Protein AF-A0A925TFM3-F1 (afdb_monomer)

Secondary structure (DSSP, 8-state):
--------HHHHHHHHTS-TTS-HHHHHHHS------------THHHHT--------SSPPPPGGG-SEEEEE-TTS-EEEEE-PPP-SS-HHHHHHHHHHHHHT--GGGEE-

pLDDT: mean 78.1, std 16.94, range [38.84, 98.19]

Radius of gyration: 25.66 Å; Cα contacts (8 Å, |Δi|>4): 60; chains: 1; bounding box: 33×41×68 Å

Mean predicted aligned error: 17.6 Å

Foldseek 3Di:
DDDDDDDDPVVVVVVVVQDCPPDPVSVVVPVDDDDDDDDPPPDPVVVVVPDPPDPDDPDDDDDPVPDAWDKDQDPVRAIEIDGNDDDPPPCVVVVVLVVVCVVVVHDSVRYYD

Sequence (113 aa):
MSTALQFPIALEDAFQRNDLSTSRRNFLKASGALVVSLGTFFGTEALAAAGAEKPAGPYTDPDFRQLDTWIVIHPDNTATFFVGKTDGGQGTGTAFRQMMCDELDIAYDKTSL

Solvent-accessible surface area (backbone atoms only — not comparable to full-atom values): 7674 Å² total; per-residue (Å²): 135,83,85,71,86,81,72,60,66,75,57,55,54,54,53,71,72,51,71,62,86,80,40,75,69,50,34,64,69,66,71,69,77,87,87,82,82,86,74,86,77,78,65,64,66,69,68,67,66,71,61,74,87,66,80,83,58,104,60,82,82,73,62,72,93,75,63,55,65,54,75,47,80,46,97,85,75,32,37,41,47,45,68,70,70,85,64,91,80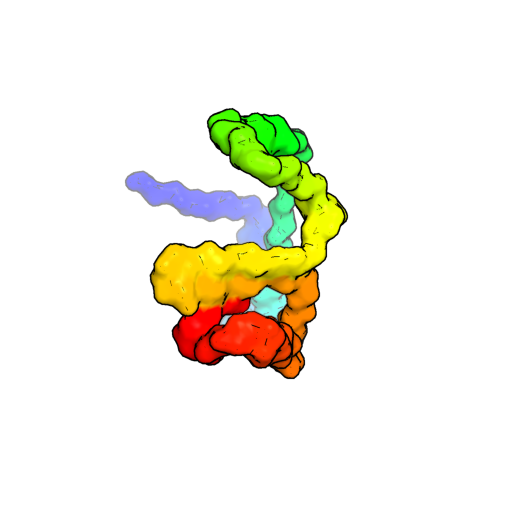,83,53,54,63,60,55,52,52,50,55,51,23,65,76,66,76,42,62,69,91,45,49,47,112

Structure (mmCIF, N/CA/C/O backbone):
data_AF-A0A925TFM3-F1
#
_entry.id   AF-A0A925TFM3-F1
#
loop_
_atom_site.group_PDB
_atom_site.id
_atom_site.type_symbol
_atom_site.label_atom_id
_atom_site.label_alt_id
_atom_site.label_comp_id
_atom_site.label_asym_id
_atom_site.label_entity_id
_atom_site.label_seq_id
_atom_site.pdbx_PDB_ins_code
_atom_site.Cartn_x
_atom_site.Cartn_y
_atom_site.Cartn_z
_atom_site.occupancy
_atom_site.B_iso_or_equiv
_atom_site.auth_seq_id
_atom_site.auth_comp_id
_atom_site.auth_asym_id
_atom_site.auth_atom_id
_atom_site.pdbx_PDB_model_num
ATOM 1 N N . MET A 1 1 ? -2.492 27.691 -36.227 1.00 38.84 1 MET A N 1
ATOM 2 C CA . MET A 1 1 ? -1.063 27.615 -36.593 1.00 38.84 1 MET A CA 1
ATOM 3 C C . MET A 1 1 ? -0.533 26.304 -36.041 1.00 38.84 1 MET A C 1
ATOM 5 O O . MET A 1 1 ? -0.513 26.153 -34.830 1.00 38.84 1 MET A O 1
ATOM 9 N N . SER A 1 2 ? -0.268 25.323 -36.905 1.00 40.22 2 SER A N 1
ATOM 10 C CA . SER A 1 2 ? 0.168 23.982 -36.495 1.00 40.22 2 SER A CA 1
ATOM 11 C C . SER A 1 2 ? 1.690 23.940 -36.520 1.00 40.22 2 SER A C 1
ATOM 13 O O . SER A 1 2 ? 2.278 23.974 -37.598 1.00 40.22 2 SER A O 1
ATOM 15 N N . THR A 1 3 ? 2.330 23.911 -35.354 1.00 46.50 3 THR A N 1
ATOM 16 C CA . THR A 1 3 ? 3.775 23.685 -35.250 1.00 46.50 3 THR A CA 1
ATOM 17 C C . THR A 1 3 ? 4.032 22.211 -35.535 1.00 46.50 3 THR A C 1
ATOM 19 O O . THR A 1 3 ? 3.805 21.361 -34.677 1.00 46.50 3 THR A O 1
ATOM 22 N N . ALA A 1 4 ? 4.440 21.890 -36.762 1.00 56.91 4 ALA A N 1
ATOM 23 C CA . ALA A 1 4 ? 4.965 20.566 -37.064 1.00 56.91 4 ALA A CA 1
ATOM 24 C C . ALA A 1 4 ? 6.287 20.380 -36.303 1.00 56.91 4 ALA A C 1
ATOM 26 O O . ALA A 1 4 ? 7.102 21.301 -36.233 1.00 56.91 4 ALA A O 1
ATOM 27 N N . LEU A 1 5 ? 6.481 19.205 -35.705 1.00 60.31 5 LEU A N 1
ATOM 28 C CA . LEU A 1 5 ? 7.763 18.816 -35.125 1.00 60.31 5 LEU A CA 1
ATOM 29 C C . LEU A 1 5 ? 8.787 18.762 -36.264 1.00 60.31 5 LEU A C 1
ATOM 31 O O . LEU A 1 5 ? 8.733 17.859 -37.094 1.00 60.31 5 LEU A O 1
ATOM 35 N N . GLN A 1 6 ? 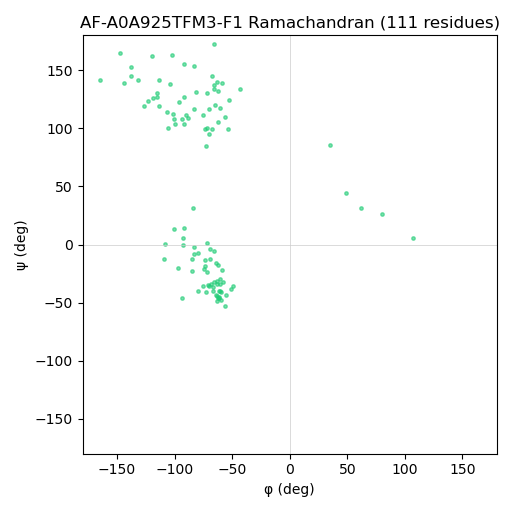9.674 19.755 -36.335 1.00 69.06 6 GLN A N 1
ATOM 36 C CA . GLN A 1 6 ? 10.754 19.766 -37.316 1.00 69.06 6 GLN A CA 1
ATOM 37 C C . GLN A 1 6 ? 11.820 18.771 -36.857 1.00 69.06 6 GLN A C 1
ATOM 39 O O . GLN A 1 6 ? 12.481 18.988 -35.838 1.00 69.06 6 GLN A O 1
ATOM 44 N N . PHE A 1 7 ? 11.971 17.669 -37.587 1.00 70.38 7 PHE A N 1
ATOM 45 C CA . PHE A 1 7 ? 13.008 16.690 -37.298 1.00 70.38 7 PHE A CA 1
ATOM 46 C C . PHE A 1 7 ? 14.347 17.127 -37.921 1.00 70.38 7 PHE A C 1
ATOM 48 O O . PHE A 1 7 ? 14.374 17.879 -38.895 1.00 70.38 7 PHE A O 1
ATOM 55 N N . PRO A 1 8 ? 15.492 16.696 -37.367 1.00 80.44 8 PRO A N 1
ATOM 56 C CA . PRO A 1 8 ? 16.783 16.898 -38.016 1.00 80.44 8 PRO A CA 1
ATOM 57 C C . PRO A 1 8 ? 16.838 16.146 -39.356 1.00 80.44 8 PRO A C 1
ATOM 59 O O . PRO A 1 8 ? 16.438 14.986 -39.415 1.00 80.44 8 PRO A O 1
ATOM 62 N N . ILE A 1 9 ? 17.426 16.755 -40.391 1.00 75.31 9 ILE A N 1
ATOM 63 C CA . ILE A 1 9 ? 17.531 16.195 -41.760 1.00 75.31 9 ILE A CA 1
ATOM 64 C C . ILE A 1 9 ? 18.102 14.767 -41.768 1.00 75.31 9 ILE A C 1
ATOM 66 O O . ILE A 1 9 ? 17.618 13.892 -42.478 1.00 75.31 9 ILE A O 1
ATOM 70 N N . ALA A 1 10 ? 19.083 14.484 -40.907 1.00 73.00 10 ALA A N 1
ATOM 71 C CA . ALA A 1 10 ? 19.672 13.149 -40.791 1.00 73.00 10 ALA A CA 1
ATOM 72 C C . ALA A 1 10 ? 18.659 12.061 -40.375 1.00 73.00 10 ALA A C 1
ATOM 74 O O . ALA A 1 10 ? 18.820 10.894 -40.740 1.00 73.00 10 ALA A O 1
ATOM 75 N N . LEU A 1 11 ? 17.632 12.435 -39.607 1.00 68.50 11 LEU A N 1
ATOM 76 C CA . LEU A 1 11 ? 16.560 11.545 -39.168 1.00 68.50 11 LEU A CA 1
ATOM 77 C C . LEU A 1 11 ? 15.525 11.342 -40.282 1.00 68.50 11 LEU A C 1
ATOM 79 O O . LEU A 1 11 ? 15.084 10.218 -40.514 1.00 68.50 11 LEU A O 1
ATOM 83 N N . GLU A 1 12 ? 15.200 12.404 -41.017 1.00 73.81 12 GLU A N 1
ATOM 84 C CA . GLU A 1 12 ? 14.313 12.355 -42.186 1.00 73.81 12 GLU A CA 1
ATOM 85 C C . GLU A 1 12 ? 14.899 11.452 -43.286 1.00 73.81 12 GLU A C 1
ATOM 87 O O . GLU A 1 12 ? 14.222 10.540 -43.770 1.00 73.81 12 GLU A O 1
ATOM 92 N N . ASP A 1 13 ? 16.195 11.593 -43.575 1.00 75.31 13 ASP A N 1
ATOM 93 C CA . ASP A 1 13 ? 16.930 10.738 -44.513 1.00 75.31 13 ASP A CA 1
ATOM 94 C C . ASP A 1 13 ? 16.993 9.274 -44.054 1.00 75.31 13 ASP A C 1
ATOM 96 O O . ASP A 1 13 ? 17.042 8.348 -44.867 1.00 75.31 13 ASP A O 1
ATOM 100 N N . ALA A 1 14 ? 17.058 9.021 -42.743 1.00 68.88 14 ALA A N 1
ATOM 101 C CA . ALA A 1 14 ? 17.068 7.663 -42.199 1.00 68.88 14 ALA A CA 1
ATOM 102 C C . ALA A 1 14 ? 15.702 6.974 -42.342 1.00 68.88 14 ALA A C 1
ATOM 104 O O . ALA A 1 14 ? 15.652 5.768 -42.604 1.00 68.88 14 ALA A O 1
ATOM 105 N N . PHE A 1 15 ? 14.608 7.730 -42.219 1.00 66.12 15 PHE A N 1
ATOM 106 C CA . PHE A 1 15 ? 13.261 7.221 -42.464 1.00 66.12 15 PHE A CA 1
ATOM 107 C C . PHE A 1 15 ? 12.990 6.998 -43.953 1.00 66.12 15 PHE A C 1
ATOM 109 O O . PHE A 1 15 ? 12.454 5.953 -44.308 1.00 66.12 15 PHE A O 1
ATOM 116 N N . GLN A 1 16 ? 13.427 7.903 -44.836 1.00 71.38 16 GLN A N 1
ATOM 117 C CA . GLN A 1 16 ? 13.259 7.731 -46.286 1.00 71.38 16 GLN A CA 1
ATOM 118 C C . GLN A 1 16 ? 14.050 6.548 -46.861 1.00 71.38 16 GLN A C 1
ATOM 120 O O . GLN A 1 16 ? 13.600 5.910 -47.809 1.00 71.38 16 GLN A O 1
ATOM 125 N N . ARG A 1 17 ? 15.217 6.220 -46.290 1.00 68.88 17 ARG A N 1
ATOM 126 C CA . ARG A 1 17 ? 16.042 5.080 -46.736 1.00 68.88 17 ARG A CA 1
ATOM 127 C C . ARG A 1 17 ? 15.483 3.710 -46.342 1.00 68.88 17 ARG A C 1
ATOM 129 O O . ARG A 1 17 ? 15.900 2.709 -46.922 1.00 68.88 17 ARG A O 1
ATOM 136 N N . ASN A 1 18 ? 14.576 3.641 -45.368 1.00 64.69 18 ASN A N 1
ATOM 137 C CA . ASN A 1 18 ? 13.999 2.386 -44.893 1.00 64.69 18 ASN A CA 1
ATOM 138 C C . ASN A 1 18 ? 12.562 2.231 -45.399 1.00 64.69 18 ASN A C 1
ATOM 140 O O . ASN A 1 18 ? 11.628 2.773 -44.816 1.00 64.69 18 ASN A O 1
ATOM 144 N N . ASP A 1 19 ? 12.369 1.438 -46.453 1.00 63.72 19 ASP A N 1
ATOM 145 C CA . ASP A 1 19 ? 11.028 1.061 -46.899 1.00 63.72 19 ASP A CA 1
ATOM 146 C C . ASP A 1 19 ? 10.393 0.069 -45.903 1.00 63.72 19 ASP A C 1
ATOM 148 O O . ASP A 1 19 ? 10.689 -1.133 -45.876 1.00 63.72 19 ASP A O 1
ATOM 152 N N . LEU A 1 20 ? 9.526 0.604 -45.041 1.00 61.16 20 LEU A N 1
ATOM 153 C CA . LEU A 1 20 ? 8.810 -0.126 -43.993 1.00 61.16 20 LEU A CA 1
ATOM 154 C C . LEU A 1 20 ? 7.752 -1.092 -44.556 1.00 61.16 20 LEU A C 1
ATOM 156 O O . LEU A 1 20 ? 7.246 -1.935 -43.813 1.00 61.16 20 LEU A O 1
ATOM 160 N N . SER A 1 21 ? 7.413 -0.990 -45.847 1.00 62.84 21 SER A N 1
ATOM 161 C CA . SER A 1 21 ? 6.255 -1.670 -46.440 1.00 62.84 21 SER A CA 1
ATOM 162 C C . SER A 1 21 ? 6.510 -3.113 -46.894 1.00 62.84 21 SER A C 1
ATOM 164 O O . SER A 1 21 ? 5.556 -3.850 -47.131 1.00 62.84 21 SER A O 1
ATOM 166 N N . THR A 1 22 ? 7.769 -3.567 -46.961 1.00 64.81 22 THR A N 1
ATOM 167 C CA . THR A 1 22 ? 8.091 -4.808 -47.697 1.00 64.81 22 THR A CA 1
ATOM 168 C C . THR A 1 22 ? 8.492 -6.016 -46.822 1.00 64.81 22 THR A C 1
ATOM 170 O O . THR A 1 22 ? 8.490 -7.149 -47.302 1.00 64.81 22 THR A O 1
ATOM 173 N N . SER A 1 23 ? 8.785 -5.879 -45.515 1.00 70.62 23 SER A N 1
ATOM 174 C CA . SER A 1 23 ? 9.064 -7.061 -44.661 1.00 70.62 23 SER A CA 1
ATOM 175 C C . SER A 1 23 ? 9.015 -6.806 -43.148 1.00 70.62 23 SER A C 1
ATOM 177 O O . SER A 1 23 ? 9.595 -5.835 -42.664 1.00 70.62 23 SER A O 1
ATOM 179 N N . ARG A 1 24 ? 8.473 -7.771 -42.375 1.00 72.06 24 ARG A N 1
ATOM 180 C CA . ARG A 1 24 ? 8.529 -7.814 -40.890 1.00 72.06 24 ARG A CA 1
ATOM 181 C C . ARG A 1 24 ? 9.945 -7.608 -40.340 1.00 72.06 24 ARG A C 1
ATOM 183 O O . ARG A 1 24 ? 10.121 -6.987 -39.300 1.00 72.06 24 ARG A O 1
ATOM 190 N N . ARG A 1 25 ? 10.966 -8.114 -41.041 1.00 74.50 25 ARG A N 1
ATOM 191 C CA . ARG A 1 25 ? 12.377 -7.961 -40.653 1.00 74.50 25 ARG A CA 1
ATOM 192 C C . ARG A 1 25 ? 12.837 -6.506 -40.735 1.00 74.50 25 ARG A C 1
ATOM 194 O O . ARG A 1 25 ? 13.593 -6.068 -39.877 1.00 74.50 25 ARG A O 1
ATOM 201 N N . ASN A 1 26 ? 12.407 -5.777 -41.761 1.00 71.00 26 ASN A N 1
ATOM 202 C CA . ASN A 1 26 ? 12.774 -4.373 -41.940 1.00 71.00 26 ASN A CA 1
ATOM 203 C C . ASN A 1 26 ? 11.996 -3.486 -40.969 1.00 71.00 26 ASN A C 1
ATOM 205 O O . ASN A 1 26 ? 12.582 -2.578 -40.392 1.00 71.00 26 ASN A O 1
ATOM 209 N N . PHE A 1 27 ? 10.732 -3.832 -40.698 1.00 70.81 27 PHE A N 1
ATOM 210 C CA . PHE A 1 27 ? 9.955 -3.201 -39.637 1.00 70.81 27 PHE A CA 1
ATOM 211 C C . PHE A 1 27 ? 10.663 -3.317 -38.282 1.00 70.81 27 PHE A C 1
ATOM 213 O O . PHE A 1 27 ? 10.947 -2.295 -37.679 1.00 70.81 27 PHE A O 1
ATOM 220 N N . LEU A 1 28 ? 11.062 -4.521 -37.852 1.00 74.56 28 LEU A N 1
ATOM 221 C CA . LEU A 1 28 ? 11.751 -4.712 -36.565 1.00 74.56 28 LEU A CA 1
ATOM 222 C C . LEU A 1 28 ? 13.116 -4.011 -36.481 1.00 74.56 28 LEU A C 1
ATOM 224 O O . LEU A 1 28 ? 13.517 -3.579 -35.405 1.00 74.56 28 LEU A O 1
ATOM 228 N N . LYS A 1 29 ? 13.833 -3.888 -37.606 1.00 69.94 29 LYS A N 1
ATOM 229 C CA . LYS A 1 29 ? 15.086 -3.119 -37.676 1.00 69.94 29 LYS A CA 1
ATOM 230 C C . LYS A 1 29 ? 14.863 -1.615 -37.510 1.00 69.94 29 LYS A C 1
ATOM 232 O O . LYS A 1 29 ? 15.731 -0.945 -36.967 1.00 69.94 29 LYS A O 1
ATOM 237 N N . ALA A 1 30 ? 13.741 -1.097 -38.002 1.00 68.81 30 ALA A N 1
ATOM 238 C CA . ALA A 1 30 ? 13.439 0.331 -38.011 1.00 68.81 30 ALA A CA 1
ATOM 239 C C . ALA A 1 30 ? 12.552 0.783 -36.835 1.00 68.81 30 ALA A C 1
ATOM 241 O O . ALA A 1 30 ? 12.542 1.962 -36.500 1.00 68.81 30 ALA A O 1
ATOM 242 N N . SER A 1 31 ? 11.815 -0.129 -36.195 1.00 68.50 31 SER A N 1
ATOM 243 C CA . SER A 1 31 ? 10.828 0.184 -35.153 1.00 68.50 31 SER A CA 1
ATOM 244 C C . SER A 1 31 ? 11.426 0.366 -33.754 1.00 68.50 31 SER A C 1
ATOM 246 O O . SER A 1 31 ? 10.687 0.627 -32.809 1.00 68.50 31 SER A O 1
ATOM 248 N N . GLY A 1 32 ? 12.738 0.190 -33.589 1.00 66.25 32 GLY A N 1
ATOM 249 C CA . GLY A 1 32 ? 13.432 0.416 -32.323 1.00 66.25 32 GLY A CA 1
ATOM 250 C C . GLY A 1 32 ? 14.114 1.778 -32.311 1.00 66.25 32 GLY A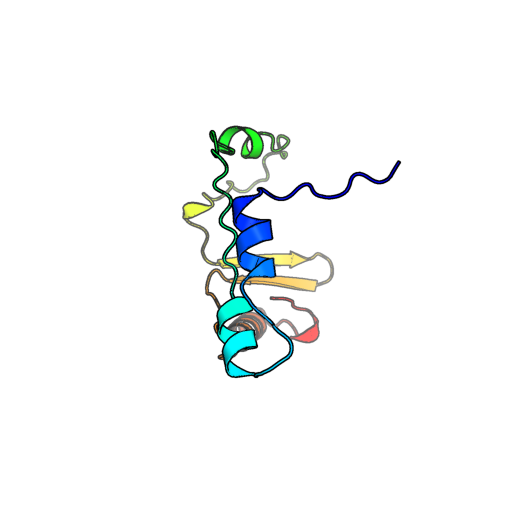 C 1
ATOM 251 O O . GLY A 1 32 ? 15.177 1.929 -32.904 1.00 66.25 32 GLY A O 1
ATOM 252 N N . ALA A 1 33 ? 13.538 2.755 -31.614 1.00 71.44 33 ALA A N 1
ATOM 253 C CA . ALA A 1 33 ? 14.195 4.027 -31.328 1.00 71.44 33 ALA A CA 1
ATOM 254 C C . ALA A 1 33 ? 14.329 4.200 -29.811 1.00 71.44 33 ALA A C 1
ATOM 256 O O . ALA A 1 33 ? 13.344 4.106 -29.081 1.00 71.44 33 ALA A O 1
ATOM 257 N N . LEU A 1 34 ? 15.553 4.450 -29.342 1.00 65.75 34 LEU A N 1
ATOM 258 C CA . LEU A 1 34 ? 15.834 4.811 -27.956 1.00 65.75 34 LEU A CA 1
ATOM 259 C C . LEU A 1 34 ? 16.027 6.327 -27.889 1.00 65.75 34 LEU A C 1
ATOM 261 O O . LEU A 1 34 ? 17.039 6.849 -28.354 1.00 65.75 34 LEU A O 1
ATOM 265 N N . VAL A 1 35 ? 15.053 7.032 -27.318 1.00 71.75 35 VAL A N 1
ATOM 266 C CA . VAL A 1 35 ? 15.173 8.464 -27.026 1.00 71.75 35 VAL A CA 1
ATOM 267 C C . VAL A 1 35 ? 15.740 8.606 -25.618 1.00 71.75 35 VAL A C 1
ATOM 269 O O . VAL A 1 35 ? 15.072 8.265 -24.646 1.00 71.75 35 VAL A O 1
ATOM 272 N N . VAL A 1 36 ? 16.979 9.091 -25.508 1.00 68.25 36 VAL A N 1
ATOM 273 C CA . VAL A 1 36 ? 17.609 9.410 -24.219 1.00 68.25 36 VAL A CA 1
ATOM 274 C C . VAL A 1 36 ? 17.656 10.924 -24.068 1.00 68.25 36 VAL A C 1
ATOM 276 O O . VAL A 1 36 ? 18.359 11.609 -24.808 1.00 68.25 36 VAL A O 1
ATOM 279 N N . SER A 1 37 ? 16.915 11.451 -23.099 1.00 70.81 37 SER A N 1
ATOM 280 C CA . SER A 1 37 ? 16.985 12.857 -22.705 1.00 70.81 37 SER A CA 1
ATOM 281 C C . SER A 1 37 ? 17.819 12.968 -21.433 1.00 70.81 37 SER A C 1
ATOM 283 O O . SER A 1 37 ? 17.404 12.494 -20.379 1.00 70.81 37 SER A O 1
ATOM 285 N N . LEU A 1 38 ? 18.998 13.588 -21.519 1.00 68.88 38 LEU A N 1
ATOM 286 C CA . LEU A 1 38 ? 19.780 13.951 -20.340 1.00 68.88 38 LEU A CA 1
ATOM 287 C C . LEU A 1 38 ? 19.400 15.373 -19.932 1.00 68.88 38 LEU A C 1
ATOM 289 O O . LEU A 1 38 ? 19.817 16.342 -20.562 1.00 68.88 38 LEU A O 1
ATOM 293 N N . GLY A 1 39 ? 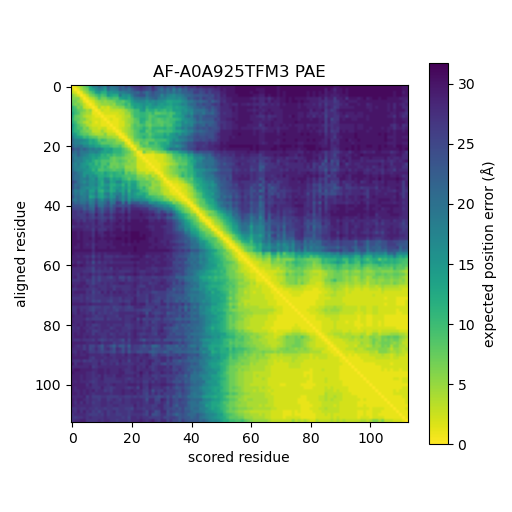18.594 15.492 -18.881 1.00 66.19 39 GLY A N 1
ATOM 294 C CA . GLY A 1 39 ? 18.437 16.750 -18.162 1.00 66.19 39 GLY A CA 1
ATOM 295 C C . GLY A 1 39 ? 19.598 16.925 -17.187 1.00 66.19 39 GLY A C 1
ATOM 296 O O . GLY A 1 39 ? 19.912 16.014 -16.422 1.00 66.19 39 GLY A O 1
ATOM 297 N N . THR A 1 40 ? 20.241 18.091 -17.188 1.00 55.91 40 THR A N 1
ATOM 298 C CA . THR A 1 40 ? 21.099 18.502 -16.073 1.00 55.91 40 THR A CA 1
ATOM 299 C C . THR A 1 40 ? 20.217 18.751 -14.855 1.00 55.91 40 THR A C 1
ATOM 301 O O . THR A 1 40 ? 19.597 19.808 -14.735 1.00 55.91 40 THR A O 1
ATOM 304 N N . PHE A 1 41 ? 20.150 17.776 -13.953 1.00 56.84 41 PHE A N 1
ATOM 305 C CA . PHE A 1 41 ? 19.604 17.962 -12.616 1.00 56.84 41 PHE A CA 1
ATOM 306 C C . PHE A 1 41 ? 20.606 18.781 -11.796 1.00 56.84 41 PHE A C 1
ATOM 308 O O . PHE A 1 41 ? 21.441 18.232 -11.081 1.00 56.84 41 PHE A O 1
ATOM 315 N N . PHE A 1 42 ? 20.552 20.109 -11.900 1.00 56.72 42 PHE A N 1
ATOM 316 C CA . PHE A 1 42 ? 21.099 20.946 -10.837 1.00 56.72 42 PHE A CA 1
ATOM 317 C C . PHE A 1 42 ? 20.168 20.800 -9.631 1.00 56.72 42 PHE A C 1
ATOM 319 O O . PHE A 1 42 ? 19.114 21.423 -9.582 1.00 56.72 42 PHE A O 1
ATOM 326 N N . GLY A 1 43 ? 20.538 19.885 -8.732 1.00 56.09 43 GLY A N 1
ATOM 327 C CA . GLY A 1 43 ? 20.072 19.767 -7.349 1.00 56.09 43 GLY A CA 1
ATOM 328 C C . GLY A 1 43 ? 18.613 20.140 -7.088 1.00 56.09 43 GLY A C 1
ATOM 329 O O . GLY A 1 43 ? 18.321 21.238 -6.624 1.00 56.09 43 GLY A O 1
ATOM 330 N N . THR A 1 44 ? 17.694 19.193 -7.266 1.00 50.31 44 THR A N 1
ATOM 331 C CA . THR A 1 44 ? 16.317 19.315 -6.758 1.00 50.31 44 THR A CA 1
ATOM 332 C C . THR A 1 44 ? 16.223 19.189 -5.232 1.00 50.31 44 THR A C 1
ATOM 334 O O . THR A 1 44 ? 15.125 19.282 -4.690 1.00 50.31 44 THR A O 1
ATOM 337 N N . GLU A 1 45 ? 17.341 19.019 -4.514 1.00 52.47 45 GLU A N 1
ATOM 338 C CA . GLU A 1 45 ? 17.348 18.983 -3.044 1.00 52.47 45 GLU A CA 1
ATOM 339 C C . GLU A 1 45 ? 16.769 20.271 -2.434 1.00 52.47 45 GLU A C 1
ATOM 341 O O . GLU A 1 45 ? 16.059 20.213 -1.433 1.00 52.47 45 GLU A O 1
ATOM 346 N N . ALA A 1 46 ? 16.953 21.424 -3.088 1.00 50.41 46 ALA A N 1
ATOM 347 C CA . ALA A 1 46 ? 16.408 22.696 -2.612 1.00 50.41 46 ALA A CA 1
ATOM 348 C C . ALA A 1 46 ? 14.876 22.814 -2.757 1.00 50.41 46 ALA A C 1
ATOM 350 O O . ALA A 1 46 ? 14.253 23.566 -2.012 1.00 50.41 46 ALA A O 1
ATOM 351 N N . LEU A 1 47 ? 14.248 22.068 -3.675 1.00 49.31 47 LEU A N 1
ATOM 352 C CA . LEU A 1 47 ? 12.785 22.056 -3.827 1.00 49.31 47 LEU A CA 1
ATOM 353 C C . LEU A 1 47 ? 12.100 21.067 -2.873 1.00 49.31 47 LEU A C 1
ATOM 355 O O . LEU A 1 47 ? 10.939 21.271 -2.533 1.00 49.31 47 LEU A O 1
ATOM 359 N N . ALA A 1 48 ? 12.814 20.045 -2.390 1.00 50.59 48 ALA A N 1
ATOM 360 C CA . ALA A 1 48 ? 12.310 19.147 -1.348 1.00 50.59 48 ALA A CA 1
ATOM 361 C C . ALA A 1 48 ? 12.309 19.799 0.052 1.00 50.59 48 ALA A C 1
ATOM 363 O O . ALA A 1 48 ? 11.550 19.381 0.922 1.00 50.59 48 ALA A O 1
ATOM 364 N N . ALA A 1 49 ? 13.117 20.845 0.259 1.00 49.34 49 ALA A N 1
ATOM 365 C CA . ALA A 1 49 ? 13.205 21.580 1.522 1.00 49.34 49 ALA A CA 1
ATOM 366 C C . ALA A 1 49 ? 12.075 22.606 1.738 1.00 49.34 49 ALA A C 1
ATOM 368 O O . ALA A 1 49 ? 11.949 23.154 2.828 1.00 49.34 49 ALA A O 1
ATOM 369 N N . ALA A 1 50 ? 11.221 22.855 0.738 1.00 44.97 50 ALA A N 1
ATOM 370 C CA . ALA A 1 50 ? 10.046 23.722 0.873 1.00 44.97 50 ALA A CA 1
ATOM 371 C C . ALA A 1 50 ? 8.825 22.978 1.459 1.00 44.97 50 ALA A C 1
ATOM 373 O O . ALA A 1 50 ? 7.678 23.267 1.112 1.00 44.97 50 ALA A O 1
ATOM 374 N N . GLY A 1 51 ? 9.063 21.992 2.328 1.00 51.59 51 GLY A N 1
ATOM 375 C CA . GLY A 1 51 ? 8.019 21.400 3.152 1.00 51.59 51 GLY A CA 1
ATOM 376 C C . GLY A 1 51 ? 7.593 22.421 4.198 1.00 51.59 51 GLY A C 1
ATOM 377 O O . GLY A 1 51 ? 8.411 22.841 5.010 1.00 51.59 51 GLY A O 1
ATOM 378 N N . ALA A 1 52 ? 6.331 22.849 4.150 1.00 53.69 52 ALA A N 1
ATOM 379 C CA . ALA A 1 52 ? 5.722 23.670 5.1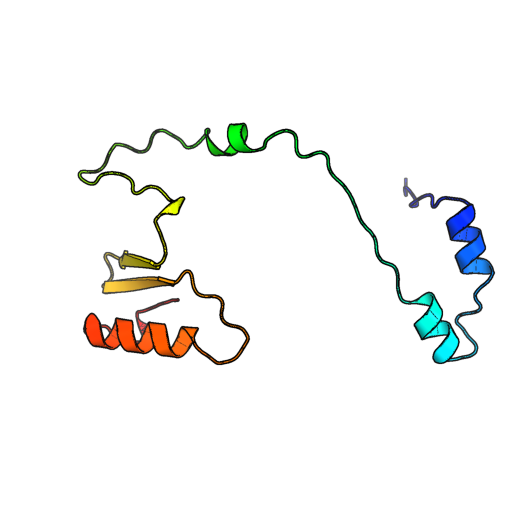90 1.00 53.69 52 ALA A CA 1
ATOM 380 C C . ALA A 1 52 ? 6.103 23.130 6.578 1.00 53.69 52 ALA A C 1
ATOM 382 O O . ALA A 1 52 ? 6.019 21.919 6.789 1.00 53.69 52 ALA A O 1
ATOM 383 N N . GLU A 1 53 ? 6.514 24.014 7.494 1.00 52.78 53 GLU A N 1
ATOM 384 C CA . GLU A 1 53 ? 6.783 23.664 8.890 1.00 52.78 53 GLU A CA 1
ATOM 385 C C . GLU A 1 53 ? 5.551 22.958 9.461 1.00 52.78 53 GLU A C 1
ATOM 387 O O . GLU A 1 53 ? 4.530 23.570 9.787 1.00 52.78 53 GLU A O 1
ATOM 392 N N . LYS A 1 54 ? 5.614 21.628 9.504 1.00 60.88 54 LYS A N 1
ATOM 393 C CA . LYS A 1 54 ? 4.582 20.813 10.120 1.00 60.88 54 LYS A CA 1
ATOM 394 C C . LYS A 1 54 ? 4.735 21.041 11.623 1.00 60.88 54 LYS A C 1
ATOM 396 O O . LYS A 1 54 ? 5.863 20.969 12.113 1.00 60.88 54 LYS A O 1
ATOM 401 N N . PRO A 1 55 ? 3.656 21.347 12.363 1.00 61.09 55 PRO A N 1
ATOM 402 C CA . PRO A 1 55 ? 3.756 21.477 13.808 1.00 61.09 55 PRO A CA 1
ATOM 403 C C . PRO A 1 55 ? 4.405 20.208 14.359 1.00 61.09 55 PRO A C 1
ATOM 405 O O . PRO A 1 55 ? 3.939 19.107 14.057 1.00 61.09 55 PRO A O 1
ATOM 408 N N . ALA A 1 56 ? 5.505 20.376 15.099 1.00 65.31 56 ALA A N 1
ATOM 409 C CA . ALA A 1 56 ? 6.253 19.269 15.672 1.00 65.31 56 ALA A CA 1
ATOM 410 C C . ALA A 1 56 ? 5.294 18.440 16.531 1.00 65.31 56 ALA A C 1
ATOM 412 O O . ALA A 1 56 ? 4.786 18.905 17.556 1.00 65.31 56 ALA A O 1
ATOM 413 N N . GLY A 1 57 ? 4.982 17.237 16.055 1.00 72.38 57 GLY A N 1
ATOM 414 C CA . GLY A 1 57 ? 4.203 16.281 16.818 1.00 72.38 57 GLY A CA 1
ATOM 415 C C . GLY A 1 57 ? 4.982 15.828 18.057 1.00 72.38 57 GLY A C 1
ATOM 416 O O . GLY A 1 57 ? 6.167 16.121 18.202 1.00 72.38 57 GLY A O 1
ATOM 417 N N . PRO A 1 58 ? 4.351 15.061 18.955 1.00 83.06 58 PRO A N 1
ATOM 418 C CA . PRO A 1 58 ? 5.030 14.509 20.130 1.00 83.06 58 PRO A CA 1
ATOM 419 C C . PRO A 1 58 ? 6.126 13.480 19.787 1.00 83.06 58 PRO A C 1
ATOM 421 O O . PRO A 1 58 ? 6.819 13.011 20.687 1.00 83.06 58 PRO A O 1
ATOM 424 N N . TYR A 1 59 ? 6.277 13.115 18.512 1.00 80.00 59 TYR A N 1
ATOM 425 C CA . TYR A 1 59 ? 7.236 12.131 18.025 1.00 80.00 59 TYR A CA 1
ATOM 426 C C . TYR A 1 59 ? 8.294 12.801 17.153 1.00 80.00 59 TYR A C 1
ATOM 428 O O . TYR A 1 59 ? 7.983 13.688 16.362 1.00 80.00 59 TYR A O 1
ATOM 436 N N . THR A 1 60 ? 9.539 12.349 17.292 1.00 82.75 60 THR A N 1
ATOM 437 C CA . THR A 1 60 ? 10.642 12.767 16.424 1.00 82.75 60 THR A CA 1
ATOM 438 C C . THR A 1 60 ? 10.393 12.281 15.003 1.00 82.75 60 THR A C 1
ATOM 440 O O . THR A 1 60 ? 10.085 11.103 14.808 1.00 82.75 60 THR A O 1
ATOM 443 N N . ASP A 1 61 ? 10.585 13.160 14.020 1.00 81.75 61 ASP A N 1
ATOM 444 C CA . ASP A 1 61 ? 10.558 12.758 12.618 1.00 81.75 61 ASP A CA 1
ATOM 445 C C . ASP A 1 61 ? 11.728 11.797 12.340 1.00 81.75 61 ASP A C 1
ATOM 447 O O . ASP A 1 61 ? 12.892 12.161 12.554 1.00 81.75 61 ASP A O 1
ATOM 451 N N . PRO A 1 62 ? 11.456 10.554 11.906 1.00 83.44 62 PRO A N 1
ATOM 452 C CA . PRO A 1 62 ? 12.508 9.600 11.595 1.00 83.44 62 PRO A CA 1
ATOM 453 C C . PRO A 1 62 ? 13.294 10.050 10.358 1.00 83.44 62 PRO A C 1
ATOM 455 O O . PRO A 1 62 ? 12.734 10.582 9.399 1.00 83.44 62 PRO A O 1
ATOM 458 N N . ASP A 1 63 ? 14.600 9.782 10.351 1.00 87.25 63 ASP A N 1
ATOM 459 C CA . ASP A 1 63 ? 15.420 9.927 9.149 1.00 87.25 63 ASP A CA 1
ATOM 460 C C . ASP A 1 63 ? 14.884 8.989 8.058 1.00 87.25 63 ASP A C 1
ATOM 462 O O . ASP A 1 63 ? 14.901 7.765 8.207 1.00 87.25 63 ASP A O 1
ATOM 466 N N . PHE A 1 64 ? 14.422 9.559 6.942 1.00 82.19 64 PHE A N 1
ATOM 467 C CA . PHE A 1 64 ? 13.843 8.803 5.830 1.00 82.19 64 PHE A CA 1
ATOM 468 C C . PHE A 1 64 ? 14.811 7.780 5.228 1.00 82.19 64 PHE A C 1
ATOM 470 O O . PHE A 1 64 ? 14.375 6.811 4.615 1.00 82.19 64 PHE A O 1
ATOM 477 N N . ARG A 1 65 ? 16.125 7.952 5.419 1.00 86.12 65 ARG A N 1
ATOM 478 C CA . ARG A 1 65 ? 17.145 6.994 4.967 1.00 86.12 65 ARG A CA 1
ATOM 479 C C . ARG A 1 65 ? 17.187 5.723 5.816 1.00 86.12 65 ARG A C 1
ATOM 481 O O . ARG A 1 65 ? 17.836 4.758 5.422 1.00 86.12 65 ARG A O 1
ATOM 488 N N . GLN A 1 66 ? 16.541 5.741 6.979 1.00 85.81 66 GLN A N 1
ATOM 489 C CA . GLN A 1 66 ? 16.471 4.635 7.935 1.00 85.81 66 GLN A CA 1
ATOM 490 C C . GLN A 1 66 ? 15.071 3.995 7.976 1.00 85.81 66 GLN A C 1
ATOM 492 O O . GLN A 1 66 ? 14.853 3.044 8.724 1.00 85.81 66 GLN A O 1
ATOM 497 N N . LEU A 1 67 ? 14.126 4.495 7.173 1.00 87.94 67 LEU A N 1
ATOM 498 C CA . LEU A 1 67 ? 12.773 3.958 7.046 1.00 87.94 67 LEU A CA 1
ATOM 499 C C . LEU A 1 67 ? 12.729 2.869 5.967 1.00 87.94 67 LEU A C 1
ATOM 501 O O . LEU A 1 67 ? 12.801 3.165 4.777 1.00 87.94 67 LEU A O 1
ATOM 505 N N . ASP A 1 68 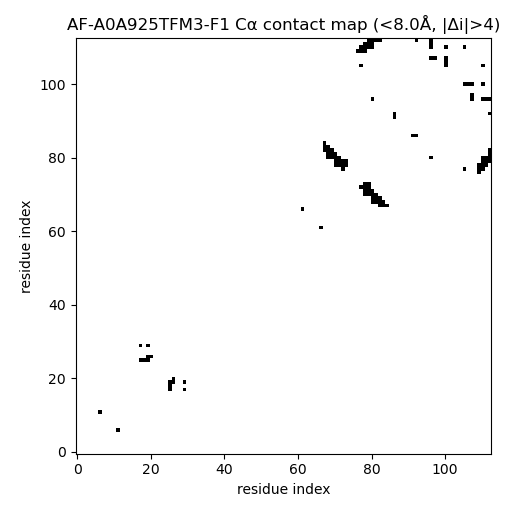? 12.580 1.613 6.388 1.00 89.88 68 ASP A N 1
ATOM 506 C CA . ASP A 1 68 ? 12.321 0.485 5.480 1.00 89.88 68 ASP A CA 1
ATOM 507 C C . ASP A 1 68 ? 10.817 0.206 5.328 1.00 89.88 68 ASP A C 1
ATOM 509 O O . ASP A 1 68 ? 10.315 0.054 4.219 1.00 89.88 68 ASP A O 1
ATOM 513 N N . THR A 1 69 ? 10.085 0.170 6.442 1.00 90.81 69 THR A N 1
ATOM 514 C CA . THR A 1 69 ? 8.671 -0.215 6.492 1.00 90.81 69 THR A CA 1
ATOM 515 C C . THR A 1 69 ? 7.949 0.628 7.544 1.00 90.81 69 THR A C 1
ATOM 517 O O . THR A 1 69 ? 8.497 0.873 8.620 1.00 90.81 69 THR A O 1
ATOM 520 N N . TRP A 1 70 ? 6.724 1.079 7.259 1.00 92.62 70 TRP A N 1
ATOM 521 C CA . TRP A 1 70 ? 5.890 1.811 8.220 1.00 92.62 70 TRP A CA 1
ATOM 522 C C . TRP A 1 70 ? 4.399 1.536 8.020 1.00 92.62 70 TRP A C 1
ATOM 524 O O . TRP A 1 70 ? 3.967 1.000 7.000 1.00 92.62 70 TRP A O 1
ATOM 534 N N . ILE A 1 71 ? 3.602 1.896 9.024 1.00 94.56 71 ILE A N 1
ATOM 535 C CA . ILE A 1 71 ? 2.160 1.651 9.063 1.00 94.56 71 ILE A CA 1
ATOM 536 C C . ILE A 1 71 ? 1.451 2.945 9.453 1.00 94.56 71 ILE A C 1
ATOM 538 O O . ILE A 1 71 ? 1.922 3.688 10.312 1.00 94.56 71 ILE A O 1
ATOM 542 N N . VAL A 1 72 ? 0.305 3.202 8.831 1.00 95.69 72 VAL A N 1
ATOM 543 C CA . VAL A 1 72 ? -0.626 4.264 9.212 1.00 95.69 72 VAL A CA 1
ATOM 544 C C . VAL A 1 72 ? -1.907 3.609 9.708 1.00 95.69 72 VAL A C 1
ATOM 546 O O . VAL A 1 72 ? -2.551 2.884 8.954 1.00 95.69 72 VAL A O 1
ATOM 549 N N . ILE A 1 73 ? -2.270 3.866 10.965 1.00 96.38 73 ILE A N 1
ATOM 550 C CA . ILE A 1 73 ? -3.556 3.460 11.542 1.00 96.38 73 ILE A CA 1
ATOM 551 C C . ILE A 1 73 ? -4.514 4.644 11.443 1.00 96.38 73 ILE A C 1
ATOM 553 O O . ILE A 1 73 ? -4.219 5.731 11.946 1.00 96.38 73 ILE A O 1
ATOM 557 N N . HIS A 1 74 ? -5.648 4.439 10.781 1.00 97.25 74 HIS A N 1
ATOM 558 C CA . HIS A 1 74 ? -6.633 5.485 10.536 1.00 97.25 74 HIS A CA 1
ATOM 559 C C . HIS A 1 74 ? -7.692 5.532 11.651 1.00 97.25 74 HIS A C 1
ATOM 561 O O . HIS A 1 74 ? -7.969 4.513 12.290 1.00 97.25 74 HIS A O 1
ATOM 567 N N . PRO A 1 75 ? -8.345 6.688 11.880 1.00 97.50 75 PRO A N 1
ATOM 568 C CA . PRO A 1 75 ? -9.394 6.819 12.898 1.00 97.50 75 PRO A CA 1
ATOM 569 C C . PRO A 1 75 ? -10.635 5.939 12.669 1.00 97.50 75 PRO A C 1
ATOM 571 O O . PRO A 1 75 ? -11.422 5.742 13.591 1.00 97.50 75 PRO A O 1
ATOM 574 N N . ASP A 1 76 ? -10.838 5.430 11.452 1.00 97.12 76 ASP A N 1
ATOM 575 C CA . ASP A 1 76 ? -11.969 4.581 11.060 1.00 97.12 76 ASP A CA 1
ATOM 576 C C . ASP A 1 76 ? -11.691 3.071 11.213 1.00 97.12 76 ASP A C 1
ATOM 578 O O . ASP A 1 76 ? -12.4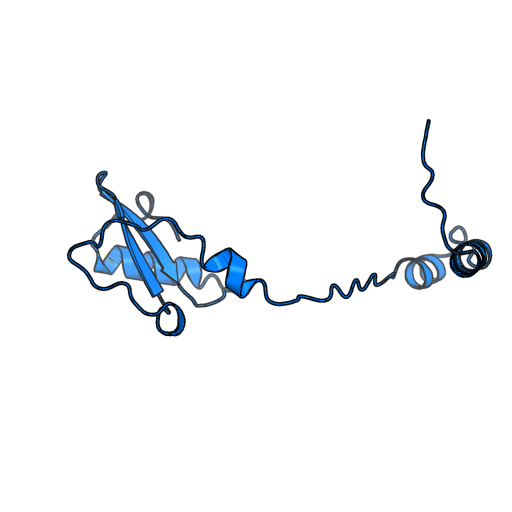62 2.238 10.729 1.00 97.12 76 ASP A O 1
ATOM 582 N N . ASN A 1 77 ? -10.624 2.710 11.937 1.00 95.81 77 ASN A N 1
ATOM 583 C CA . ASN A 1 77 ? -10.144 1.337 12.128 1.00 95.81 77 ASN A CA 1
ATOM 584 C C . ASN A 1 77 ? -9.722 0.643 10.822 1.00 95.81 77 ASN A C 1
ATOM 586 O O . ASN A 1 77 ? -9.858 -0.577 10.695 1.00 95.81 77 ASN A O 1
ATOM 590 N N . THR A 1 78 ? -9.226 1.413 9.853 1.00 98.06 78 THR A N 1
ATOM 591 C CA . THR A 1 78 ? -8.486 0.891 8.699 1.00 98.06 78 THR A CA 1
ATOM 592 C C . THR A 1 78 ? -6.985 1.108 8.882 1.00 98.06 78 THR A C 1
ATOM 594 O O . THR A 1 78 ? -6.555 1.899 9.727 1.00 98.06 78 THR A O 1
ATOM 597 N N . ALA A 1 79 ? -6.162 0.405 8.104 1.00 98.19 79 ALA A N 1
ATOM 598 C CA . ALA A 1 79 ? -4.71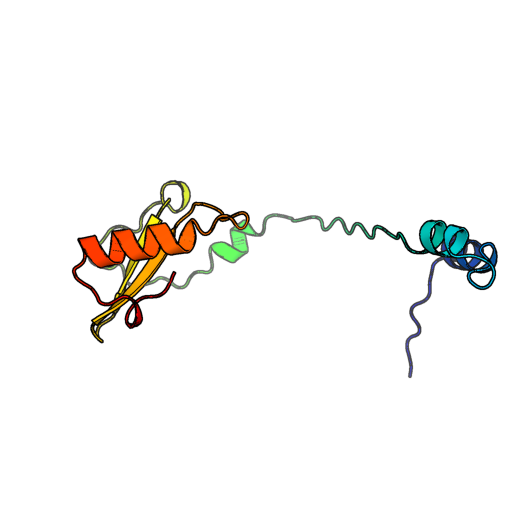3 0.593 8.135 1.00 98.19 79 ALA A CA 1
ATOM 599 C C . ALA A 1 79 ? -4.092 0.599 6.736 1.00 98.19 79 ALA A C 1
ATOM 601 O O . ALA A 1 79 ? -4.503 -0.146 5.850 1.00 98.19 79 ALA A O 1
ATOM 602 N N . THR A 1 80 ? -3.056 1.409 6.546 1.00 97.94 80 THR A N 1
ATOM 603 C CA . THR A 1 80 ? -2.227 1.381 5.338 1.00 97.94 80 THR A CA 1
ATOM 604 C C . THR A 1 80 ? -0.816 0.957 5.701 1.00 97.94 80 THR A C 1
ATOM 606 O O . THR A 1 80 ? -0.190 1.543 6.583 1.00 97.94 80 THR A O 1
ATOM 609 N N . PHE A 1 81 ? -0.318 -0.055 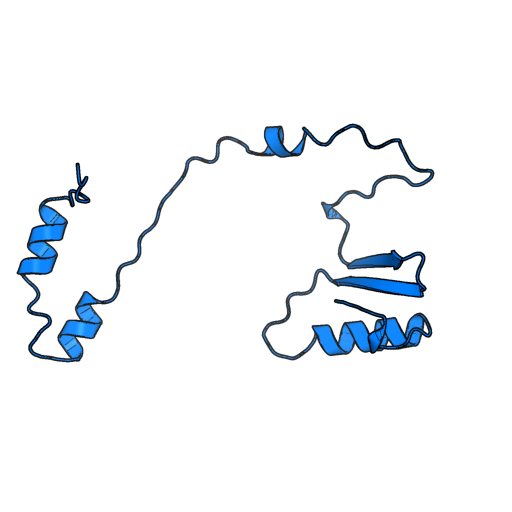5.007 1.00 96.25 81 PHE A N 1
ATOM 610 C CA . PHE A 1 81 ? 1.007 -0.621 5.186 1.00 96.25 81 PHE A CA 1
ATOM 611 C C . PHE A 1 81 ? 1.926 -0.152 4.063 1.00 96.25 81 PHE A C 1
ATOM 613 O O . PHE A 1 81 ? 1.531 -0.132 2.904 1.00 96.25 81 PHE A O 1
ATOM 620 N N . PHE A 1 82 ? 3.161 0.196 4.396 1.00 94.56 82 PHE A N 1
ATOM 621 C CA . PHE A 1 82 ? 4.174 0.606 3.434 1.00 94.56 82 PHE A CA 1
ATOM 622 C C . PHE A 1 82 ? 5.413 -0.243 3.646 1.00 94.56 82 PHE A C 1
ATOM 624 O O . PHE A 1 82 ? 5.993 -0.215 4.727 1.00 94.56 82 PHE A O 1
ATOM 631 N N . VAL A 1 83 ? 5.813 -0.993 2.622 1.00 93.31 83 VAL A N 1
ATOM 632 C CA . VAL A 1 83 ? 6.925 -1.944 2.700 1.00 93.31 83 VAL A CA 1
ATOM 633 C C . VAL A 1 83 ? 7.964 -1.589 1.643 1.00 93.31 83 VAL A C 1
ATOM 635 O O . VAL A 1 83 ? 7.656 -1.561 0.453 1.00 93.31 83 VAL A O 1
ATOM 638 N N . GLY A 1 84 ? 9.211 -1.361 2.056 1.00 89.25 84 GLY A N 1
ATOM 639 C CA . GLY A 1 84 ? 10.324 -0.977 1.175 1.00 89.25 84 GLY A CA 1
ATOM 640 C C . GLY A 1 84 ? 10.795 -2.080 0.221 1.00 89.25 84 GLY A C 1
ATOM 641 O O . GLY A 1 84 ? 11.653 -1.862 -0.638 1.00 89.25 84 GLY A O 1
ATOM 642 N N . LYS A 1 85 ? 10.229 -3.284 0.332 1.00 86.62 85 LYS A N 1
ATOM 643 C CA . LYS A 1 85 ? 10.571 -4.430 -0.507 1.00 86.62 85 LYS A CA 1
ATOM 644 C C . LYS A 1 85 ? 9.813 -4.395 -1.835 1.00 86.62 85 LYS A C 1
ATOM 646 O O . LYS A 1 85 ? 8.607 -4.606 -1.881 1.00 86.62 85 LYS A O 1
ATOM 651 N N . THR A 1 86 ? 10.547 -4.286 -2.942 1.00 88.31 86 THR A N 1
ATOM 652 C CA . THR A 1 86 ? 9.979 -4.449 -4.291 1.00 88.31 86 THR A CA 1
ATOM 653 C C . THR A 1 86 ? 9.418 -5.860 -4.508 1.00 88.31 86 THR A C 1
ATOM 655 O O . THR A 1 86 ? 10.107 -6.862 -4.253 1.00 88.31 86 THR A O 1
ATOM 658 N N . ASP A 1 87 ? 8.197 -5.927 -5.040 1.00 89.50 87 ASP A N 1
ATOM 659 C CA . ASP A 1 87 ? 7.585 -7.137 -5.590 1.00 89.50 87 ASP A CA 1
ATOM 660 C C . ASP A 1 87 ? 7.868 -7.227 -7.100 1.00 89.50 87 ASP A C 1
ATOM 662 O O . ASP A 1 87 ? 7.636 -6.275 -7.843 1.00 89.50 87 ASP A O 1
ATOM 666 N N . GLY A 1 88 ? 8.409 -8.359 -7.547 1.00 93.12 88 GLY A N 1
ATOM 667 C CA . GLY A 1 88 ? 8.722 -8.652 -8.947 1.00 93.12 88 GLY A CA 1
ATOM 668 C C . GLY A 1 88 ? 7.673 -9.538 -9.624 1.00 93.12 88 GLY A C 1
ATOM 669 O O . GLY A 1 88 ? 7.945 -10.075 -10.696 1.00 93.12 88 GLY A O 1
ATOM 670 N N . GLY A 1 89 ? 6.504 -9.722 -9.001 1.00 93.75 89 GLY A N 1
ATOM 671 C CA . GLY A 1 89 ? 5.408 -10.561 -9.495 1.00 93.75 89 GLY A CA 1
ATOM 672 C C . GLY A 1 89 ? 5.225 -11.878 -8.736 1.00 93.75 89 GLY A C 1
ATOM 673 O O . GLY A 1 89 ? 4.394 -12.692 -9.127 1.00 93.75 89 GLY A O 1
ATOM 674 N N . GLN A 1 90 ? 5.971 -12.099 -7.653 1.00 95.75 90 GLN A N 1
ATOM 675 C CA . GLN A 1 90 ? 5.856 -13.293 -6.811 1.00 95.75 90 GLN A CA 1
ATOM 676 C C . GLN A 1 90 ? 4.729 -13.203 -5.764 1.00 95.75 90 GLN A C 1
ATOM 678 O O . GLN A 1 90 ? 4.454 -14.191 -5.087 1.00 95.75 90 GLN A O 1
ATOM 683 N N . GLY A 1 91 ? 4.097 -12.035 -5.600 1.00 94.06 91 GLY A N 1
ATOM 684 C CA . GLY A 1 91 ? 3.014 -11.833 -4.630 1.00 94.06 91 GLY A CA 1
ATOM 685 C C . GLY A 1 91 ? 3.508 -11.602 -3.199 1.00 94.06 91 GLY A C 1
ATOM 686 O O . GLY A 1 91 ? 2.800 -11.884 -2.233 1.00 94.06 91 GLY A O 1
ATOM 687 N N . THR A 1 92 ? 4.727 -11.080 -3.044 1.00 94.00 92 THR A N 1
ATOM 688 C CA . THR A 1 92 ? 5.296 -10.725 -1.738 1.00 94.00 92 THR A CA 1
ATOM 689 C C . THR A 1 92 ? 4.450 -9.669 -1.024 1.00 94.00 92 THR A C 1
ATOM 691 O O . THR A 1 92 ? 4.299 -9.748 0.195 1.00 94.00 92 THR A O 1
ATOM 694 N N . GLY A 1 93 ? 3.835 -8.735 -1.760 1.00 94.25 93 GLY A N 1
ATOM 695 C CA . GLY A 1 93 ? 2.926 -7.754 -1.160 1.00 94.25 93 GLY A CA 1
ATOM 696 C C . GLY A 1 93 ? 1.725 -8.404 -0.460 1.00 94.25 93 GLY A C 1
ATOM 697 O O . GLY A 1 93 ? 1.372 -8.034 0.660 1.00 94.25 93 GLY A O 1
ATOM 698 N N . THR A 1 94 ? 1.140 -9.441 -1.066 1.00 95.56 94 THR A N 1
ATOM 699 C CA . THR A 1 94 ? 0.020 -10.181 -0.467 1.00 95.56 94 THR A CA 1
ATOM 700 C C . THR A 1 94 ? 0.425 -10.849 0.844 1.00 95.56 94 THR A C 1
ATOM 702 O O . THR A 1 94 ? -0.300 -10.720 1.829 1.00 95.56 94 THR A O 1
ATOM 705 N N . ALA A 1 95 ? 1.587 -11.510 0.871 1.00 95.31 95 ALA A N 1
ATOM 706 C CA . ALA A 1 95 ? 2.093 -12.177 2.068 1.00 95.31 95 ALA A CA 1
ATOM 707 C C . ALA A 1 95 ? 2.379 -11.183 3.204 1.00 95.31 95 ALA A C 1
ATOM 709 O O . ALA A 1 95 ? 1.973 -11.423 4.338 1.00 95.31 95 ALA A O 1
ATOM 710 N N . PHE A 1 96 ? 3.018 -10.043 2.907 1.00 95.44 96 PHE A N 1
ATOM 711 C CA . PHE A 1 96 ? 3.257 -9.004 3.914 1.00 95.44 96 PHE A CA 1
ATOM 712 C C . PHE A 1 96 ? 1.960 -8.474 4.511 1.00 95.44 96 PHE A C 1
ATOM 714 O O . PHE A 1 96 ? 1.830 -8.419 5.731 1.00 95.44 96 PHE A O 1
ATOM 721 N N . ARG A 1 97 ? 0.980 -8.142 3.666 1.00 96.56 97 ARG A N 1
ATOM 722 C CA . ARG A 1 97 ? -0.312 -7.640 4.139 1.00 96.56 97 ARG A CA 1
ATOM 723 C C . ARG A 1 97 ? -1.045 -8.664 5.005 1.00 96.56 97 ARG A C 1
ATOM 725 O O . ARG A 1 97 ? -1.622 -8.270 6.007 1.00 96.56 97 ARG A O 1
ATOM 732 N N . GLN A 1 98 ? -1.003 -9.953 4.658 1.00 97.38 98 GLN A N 1
ATOM 733 C CA . GLN A 1 98 ? -1.592 -11.015 5.486 1.00 97.38 98 GLN A CA 1
ATOM 734 C C . GLN A 1 98 ? -0.908 -11.118 6.855 1.00 97.38 98 GLN A C 1
ATOM 736 O O . GLN A 1 98 ? -1.597 -11.072 7.865 1.00 97.38 98 GLN A O 1
ATOM 741 N N . MET A 1 99 ? 0.429 -11.154 6.900 1.00 96.88 99 MET A N 1
ATOM 742 C CA . MET A 1 99 ? 1.171 -11.202 8.170 1.00 96.88 99 MET A CA 1
ATOM 743 C C . MET A 1 99 ? 0.893 -9.980 9.057 1.00 96.88 99 MET A C 1
ATOM 745 O O . MET A 1 99 ? 0.742 -10.118 10.264 1.00 96.88 99 MET A O 1
ATOM 749 N N . MET A 1 100 ? 0.801 -8.784 8.470 1.00 96.75 100 MET A N 1
ATOM 750 C CA . MET A 1 100 ? 0.477 -7.562 9.215 1.00 96.75 100 MET A CA 1
ATOM 751 C C . MET A 1 100 ? -0.978 -7.534 9.695 1.00 96.75 100 MET A C 1
ATOM 753 O O . MET A 1 100 ? -1.247 -7.031 10.782 1.00 96.75 100 MET A O 1
ATOM 757 N N . CYS A 1 101 ? -1.913 -8.070 8.904 1.00 98.06 101 CYS A N 1
ATOM 758 C CA . CYS A 1 101 ? -3.303 -8.247 9.319 1.00 98.06 101 CYS A CA 1
ATOM 759 C C . CYS A 1 101 ? -3.422 -9.181 10.525 1.00 98.06 101 CYS A C 1
ATOM 761 O O . CYS A 1 101 ? -4.119 -8.832 11.474 1.00 98.06 101 CYS A O 1
ATOM 763 N N . ASP A 1 102 ? -2.721 -10.317 10.495 1.00 98.06 102 ASP A N 1
ATOM 764 C CA . ASP A 1 102 ? -2.712 -11.288 11.591 1.00 98.06 102 ASP A CA 1
ATOM 765 C C . ASP A 1 102 ? -2.096 -10.690 12.868 1.00 98.06 102 ASP A C 1
ATOM 767 O O . ASP A 1 102 ? -2.655 -10.852 13.949 1.00 98.06 102 ASP A O 1
ATOM 771 N N . GLU A 1 103 ? -0.984 -9.953 12.754 1.00 97.62 103 GLU A N 1
ATOM 772 C CA . GLU A 1 103 ? -0.312 -9.328 13.907 1.00 97.62 103 GLU A CA 1
ATOM 773 C C . GLU A 1 103 ? -1.155 -8.220 14.559 1.00 97.62 103 GLU A C 1
ATOM 775 O O . GLU A 1 103 ? -1.141 -8.050 15.777 1.00 97.62 103 GLU A O 1
ATOM 780 N N . LEU A 1 104 ? -1.892 -7.450 13.756 1.00 96.38 104 LEU A N 1
ATOM 781 C CA . LEU A 1 104 ? -2.710 -6.332 14.237 1.00 96.38 104 LEU A CA 1
ATOM 782 C C . LEU A 1 104 ? -4.167 -6.714 14.536 1.00 96.38 104 LEU A C 1
ATOM 784 O O . LEU A 1 104 ? -4.938 -5.837 14.924 1.00 96.38 104 LEU A O 1
ATOM 788 N N . ASP A 1 105 ? -4.551 -7.978 14.334 1.00 97.62 105 ASP A N 1
ATOM 789 C CA . ASP A 1 105 ? -5.936 -8.465 14.423 1.00 97.62 105 ASP A CA 1
ATOM 790 C C . ASP A 1 105 ? -6.923 -7.582 13.625 1.00 97.62 105 ASP A C 1
ATOM 792 O O . ASP A 1 105 ? -7.998 -7.187 14.087 1.00 97.62 105 ASP A O 1
ATOM 796 N N . ILE A 1 106 ? -6.524 -7.209 12.400 1.00 97.94 106 ILE A N 1
ATOM 797 C CA . ILE A 1 106 ? -7.304 -6.352 11.500 1.00 97.94 106 ILE A CA 1
ATOM 798 C C . ILE A 1 106 ? -7.719 -7.116 10.244 1.00 97.94 106 ILE A C 1
ATOM 800 O O . ILE A 1 106 ? -6.908 -7.732 9.551 1.00 97.94 106 ILE A O 1
ATOM 804 N N . ALA A 1 107 ? -9.010 -7.038 9.917 1.00 98.19 107 ALA A N 1
ATOM 805 C CA . ALA A 1 107 ? -9.567 -7.702 8.747 1.00 98.19 107 ALA A CA 1
ATOM 806 C C . ALA A 1 107 ? -8.876 -7.238 7.452 1.00 98.19 107 ALA A C 1
ATOM 808 O O . ALA A 1 107 ? -8.610 -6.049 7.262 1.00 98.19 107 ALA A O 1
ATOM 809 N N . TYR A 1 108 ? -8.605 -8.183 6.546 1.00 97.81 108 TYR A N 1
ATOM 810 C CA . TYR A 1 108 ? -7.870 -7.914 5.308 1.00 97.81 108 TYR A CA 1
ATOM 811 C C . TYR A 1 108 ? -8.524 -6.803 4.481 1.00 97.81 108 TYR A C 1
ATOM 813 O O . TYR A 1 108 ? -7.842 -5.897 4.024 1.00 97.81 108 TYR A O 1
ATOM 821 N N . ASP A 1 109 ? -9.847 -6.804 4.340 1.00 98.00 109 ASP A N 1
ATOM 822 C CA . ASP A 1 109 ? -10.614 -5.799 3.592 1.00 98.00 109 ASP A CA 1
ATOM 823 C C . ASP A 1 109 ? -10.539 -4.374 4.171 1.00 98.00 109 ASP A C 1
ATOM 825 O O . ASP A 1 109 ? -10.832 -3.416 3.458 1.00 98.00 109 ASP A O 1
ATOM 829 N N . LYS A 1 110 ? -10.088 -4.222 5.422 1.00 98.06 110 LYS A N 1
ATOM 830 C CA . LYS A 1 110 ? -9.845 -2.930 6.080 1.00 98.06 110 LYS A CA 1
ATOM 831 C C . LYS A 1 110 ? -8.414 -2.421 5.942 1.00 98.06 110 LYS A C 1
ATOM 833 O O . LYS A 1 110 ? -8.067 -1.417 6.564 1.00 98.06 110 LYS A O 1
ATOM 838 N N . THR A 1 111 ? -7.568 -3.095 5.170 1.00 98.12 111 THR A N 1
ATOM 839 C CA . THR A 1 111 ? -6.175 -2.678 4.985 1.00 98.12 111 THR A CA 1
ATOM 840 C C . THR A 1 111 ? -5.837 -2.361 3.535 1.00 98.12 111 THR A C 1
ATOM 842 O O . THR A 1 111 ? -6.542 -2.754 2.609 1.00 98.12 111 THR A O 1
ATOM 845 N N . SER A 1 112 ? -4.744 -1.642 3.315 1.00 97.12 112 SER A N 1
ATOM 846 C CA . SER A 1 112 ? -4.143 -1.438 1.995 1.00 97.12 112 SER A CA 1
ATOM 847 C C . SER A 1 112 ? -2.624 -1.559 2.093 1.00 97.12 112 SER A C 1
ATOM 849 O O . SER A 1 112 ? -2.059 -1.293 3.152 1.00 97.12 112 SER A O 1
ATOM 851 N N . LEU A 1 113 ? -1.976 -1.960 1.000 1.00 91.88 113 LEU A N 1
ATOM 852 C CA . LEU A 1 113 ? -0.522 -2.072 0.865 1.00 91.88 113 LEU A CA 1
ATOM 853 C C . LEU A 1 113 ? -0.090 -1.457 -0.468 1.00 91.88 113 LEU A C 1
ATOM 855 O O . LEU A 1 113 ? -0.834 -1.688 -1.450 1.00 91.88 113 LEU A O 1
#